Protein AF-A0A7W0WEC4-F1 (afdb_monomer)

Structure (mmCIF, N/CA/C/O backbone):
data_AF-A0A7W0WEC4-F1
#
_entry.id   AF-A0A7W0WEC4-F1
#
loop_
_atom_site.group_PDB
_atom_site.id
_atom_site.type_symbol
_atom_site.label_atom_id
_atom_site.label_alt_id
_atom_site.label_comp_id
_atom_site.label_asym_id
_atom_site.label_entity_id
_atom_site.label_seq_id
_atom_site.pdbx_PDB_ins_code
_atom_site.Cartn_x
_atom_site.Cartn_y
_atom_site.Cartn_z
_atom_site.occupancy
_atom_site.B_iso_or_equiv
_atom_site.auth_seq_id
_atom_site.auth_comp_id
_atom_site.auth_asym_id
_atom_site.auth_atom_id
_atom_site.pdbx_PDB_model_num
ATOM 1 N N . MET A 1 1 ? -6.634 13.297 -30.495 1.00 31.16 1 MET A N 1
ATOM 2 C CA . MET A 1 1 ? -5.711 14.251 -29.848 1.00 31.16 1 MET A CA 1
ATOM 3 C C . MET A 1 1 ? -5.330 13.580 -28.540 1.00 31.16 1 MET A C 1
ATOM 5 O O . MET A 1 1 ? -6.162 13.538 -27.650 1.00 31.16 1 MET A O 1
ATOM 9 N N . ILE A 1 2 ? -4.207 12.858 -28.511 1.00 33.06 2 ILE A N 1
ATOM 10 C CA . ILE A 1 2 ? -3.827 12.033 -27.355 1.00 33.06 2 ILE A CA 1
ATOM 11 C C . ILE A 1 2 ? -3.283 13.007 -26.313 1.00 33.06 2 ILE A C 1
ATOM 13 O O . ILE A 1 2 ? -2.187 13.539 -26.481 1.00 33.06 2 ILE A O 1
ATOM 17 N N . THR A 1 3 ? -4.093 13.333 -25.310 1.00 39.47 3 THR A N 1
ATOM 18 C CA . THR A 1 3 ? -3.629 13.993 -24.089 1.00 39.47 3 THR A CA 1
ATOM 19 C C . THR A 1 3 ? -2.444 13.186 -23.566 1.00 39.47 3 THR A C 1
ATOM 21 O O . THR A 1 3 ? -2.546 11.963 -23.469 1.00 39.47 3 THR A O 1
ATOM 24 N N . GLN A 1 4 ? -1.310 13.841 -23.293 1.00 42.81 4 GLN A N 1
ATOM 25 C CA . GLN A 1 4 ? -0.224 13.214 -22.537 1.00 42.81 4 GLN A CA 1
ATOM 26 C C . GLN A 1 4 ? -0.830 12.703 -21.233 1.00 42.81 4 GLN A C 1
ATOM 28 O O . GLN A 1 4 ? -1.204 13.498 -20.375 1.00 42.81 4 GLN A O 1
ATOM 33 N N . SER A 1 5 ? -1.013 11.391 -21.153 1.00 62.34 5 SER A N 1
ATOM 34 C CA . SER A 1 5 ? -1.634 10.734 -20.016 1.00 62.34 5 SER A CA 1
ATOM 35 C C . SER A 1 5 ? -0.563 10.558 -18.956 1.00 62.34 5 SER A C 1
ATOM 37 O O . SER A 1 5 ? 0.521 10.042 -19.243 1.00 62.34 5 SER A O 1
ATOM 39 N N . GLY A 1 6 ? -0.835 11.060 -17.759 1.00 82.44 6 GLY A N 1
ATOM 40 C CA . GLY A 1 6 ? 0.078 10.950 -16.630 1.00 82.44 6 GLY A CA 1
ATOM 41 C C . GLY A 1 6 ? -0.098 9.618 -15.913 1.00 82.44 6 GLY A C 1
ATOM 42 O O . GLY A 1 6 ? -1.057 8.885 -16.143 1.00 82.44 6 GLY A O 1
ATOM 43 N N . LEU A 1 7 ? 0.782 9.334 -14.954 1.00 90.25 7 LEU A N 1
ATOM 44 C CA . LEU A 1 7 ? 0.635 8.173 -14.073 1.00 90.25 7 LEU A CA 1
ATOM 45 C C . LEU A 1 7 ? -0.745 8.112 -13.390 1.00 90.25 7 LEU A C 1
ATOM 47 O O . LEU A 1 7 ? -1.274 7.027 -13.162 1.00 90.25 7 LEU A O 1
ATOM 51 N N . GLY A 1 8 ? -1.329 9.275 -13.083 1.00 91.44 8 GLY A N 1
ATOM 52 C CA . GLY A 1 8 ? -2.673 9.370 -12.520 1.00 91.44 8 GLY A CA 1
ATOM 53 C C . GLY A 1 8 ? -3.731 8.684 -13.385 1.00 91.44 8 GLY A C 1
ATOM 54 O O . GLY A 1 8 ? -4.574 7.984 -12.835 1.00 91.44 8 GLY A O 1
ATOM 55 N N . ASP A 1 9 ? -3.646 8.801 -14.712 1.00 92.81 9 ASP A N 1
ATOM 56 C CA . ASP A 1 9 ? -4.602 8.174 -15.631 1.00 92.81 9 ASP A CA 1
ATOM 57 C C . ASP A 1 9 ? -4.469 6.646 -15.598 1.00 92.81 9 ASP A C 1
ATOM 59 O O . ASP A 1 9 ? -5.466 5.940 -15.478 1.00 92.81 9 ASP A O 1
ATOM 63 N N . TYR A 1 10 ? -3.236 6.124 -15.569 1.00 94.94 10 TYR A N 1
ATOM 64 C CA . TYR A 1 10 ? -2.995 4.677 -15.462 1.00 94.94 10 TYR A CA 1
ATOM 65 C C . TYR A 1 10 ? -3.552 4.102 -14.157 1.00 94.94 10 TYR A C 1
ATOM 67 O O . TYR A 1 10 ? -4.113 3.007 -14.141 1.00 94.94 10 TYR A O 1
ATOM 75 N N . LEU A 1 11 ? -3.388 4.840 -13.055 1.00 94.94 11 LEU A N 1
ATOM 76 C CA . LEU A 1 11 ? -3.903 4.449 -11.745 1.00 94.94 11 LEU A CA 1
ATOM 77 C C . LEU A 1 11 ? -5.435 4.510 -11.701 1.00 94.94 11 LEU A C 1
ATOM 79 O O . LEU A 1 11 ? -6.053 3.603 -11.145 1.00 94.94 11 LEU A O 1
ATOM 83 N N . LEU A 1 12 ? -6.052 5.541 -12.291 1.00 93.88 12 LEU A N 1
ATOM 84 C CA . LEU A 1 12 ? -7.512 5.647 -12.398 1.00 93.88 12 LEU A CA 1
ATOM 85 C C . LEU A 1 12 ? -8.097 4.497 -13.217 1.00 93.88 12 LEU A C 1
ATOM 87 O O . LEU A 1 12 ? -9.053 3.863 -12.768 1.00 93.88 12 LEU A O 1
ATOM 91 N N . ASP A 1 13 ? -7.499 4.188 -14.366 1.00 94.62 13 ASP A N 1
ATOM 92 C CA . ASP A 1 13 ? -7.941 3.083 -15.213 1.00 94.62 13 ASP A CA 1
ATOM 93 C C . ASP A 1 13 ? -7.811 1.747 -14.479 1.00 94.62 13 ASP A C 1
ATOM 95 O O . ASP A 1 13 ? -8.781 0.990 -14.415 1.00 94.62 13 ASP A O 1
ATOM 99 N N . ALA A 1 14 ? -6.667 1.494 -13.832 1.00 94.00 14 ALA A N 1
ATOM 100 C CA . ALA A 1 14 ? -6.454 0.290 -13.031 1.00 94.00 14 ALA A CA 1
ATOM 101 C C . ALA A 1 14 ? -7.531 0.118 -11.943 1.00 94.00 14 ALA A C 1
ATOM 103 O O . ALA A 1 14 ? -8.082 -0.973 -11.788 1.00 94.00 14 ALA A O 1
ATOM 104 N N . VAL A 1 15 ? -7.882 1.194 -11.230 1.00 92.75 15 VAL A N 1
ATOM 105 C CA . VAL A 1 15 ? -8.954 1.177 -10.219 1.00 92.75 15 VAL A CA 1
ATOM 106 C C . VAL A 1 15 ? -10.316 0.920 -10.860 1.00 92.75 15 VAL A C 1
ATOM 108 O O . VAL A 1 15 ? -11.060 0.067 -10.378 1.00 92.75 15 VAL A O 1
ATOM 111 N N . SER A 1 16 ? -10.637 1.602 -11.963 1.00 92.56 16 SER A N 1
ATOM 112 C CA . SER A 1 16 ? -11.923 1.449 -12.661 1.00 92.56 16 SER A CA 1
ATOM 113 C C . SER A 1 16 ? -12.153 0.027 -13.186 1.00 92.56 16 SER A C 1
ATOM 115 O O . SER A 1 16 ? -13.283 -0.458 -13.204 1.00 92.56 16 SER A O 1
ATOM 117 N N . MET A 1 17 ? -11.071 -0.666 -13.550 1.00 93.25 17 MET A N 1
ATOM 118 C CA . MET A 1 17 ? -11.084 -2.053 -14.013 1.00 93.25 17 MET A CA 1
ATOM 119 C C . MET A 1 17 ? -11.064 -3.077 -12.865 1.00 93.25 17 MET A C 1
ATOM 121 O O . MET A 1 17 ? -11.091 -4.281 -13.121 1.00 93.25 17 MET A O 1
ATOM 125 N N . GLY A 1 18 ? -10.994 -2.632 -11.604 1.00 91.00 18 GLY A N 1
ATOM 126 C CA . GLY A 1 18 ? -10.884 -3.514 -10.440 1.00 91.00 18 GLY A CA 1
ATOM 127 C C . GLY A 1 18 ? -9.559 -4.281 -10.379 1.00 91.00 18 GLY A C 1
ATOM 128 O O . GLY A 1 18 ? -9.521 -5.414 -9.892 1.00 91.00 18 GLY A O 1
ATOM 129 N N . ALA A 1 19 ? -8.476 -3.700 -10.904 1.00 94.00 19 ALA A N 1
ATOM 130 C CA . ALA A 1 19 ? -7.159 -4.320 -10.887 1.00 94.00 19 ALA A CA 1
ATOM 131 C C . ALA A 1 19 ? -6.571 -4.379 -9.466 1.00 94.00 19 ALA A C 1
ATOM 133 O O . ALA A 1 19 ? -6.654 -3.426 -8.684 1.00 94.00 19 ALA A O 1
ATOM 134 N N . SER A 1 20 ? -5.924 -5.502 -9.145 1.00 91.69 20 SER A N 1
ATOM 135 C CA . SER A 1 20 ? -5.211 -5.678 -7.875 1.00 91.69 20 SER A CA 1
ATOM 136 C C . SER A 1 20 ? -3.856 -4.977 -7.874 1.00 91.69 20 SER A C 1
ATOM 138 O O . SER A 1 20 ? -3.412 -4.493 -6.833 1.00 91.69 20 SER A O 1
ATOM 140 N N . ASP A 1 21 ? -3.198 -4.926 -9.033 1.00 96.19 21 ASP A N 1
ATOM 141 C CA . ASP A 1 21 ? -1.878 -4.330 -9.194 1.00 96.19 21 ASP A CA 1
ATOM 142 C C . ASP A 1 21 ? -1.785 -3.593 -10.543 1.00 96.19 21 ASP A C 1
ATOM 144 O O . ASP A 1 21 ? -2.295 -4.076 -11.555 1.00 96.19 21 ASP A O 1
ATOM 148 N N . LEU A 1 22 ? -1.084 -2.461 -10.569 1.00 97.56 22 LEU A N 1
ATOM 149 C CA . LEU A 1 22 ? -0.557 -1.807 -11.769 1.00 97.56 22 LEU A CA 1
ATOM 150 C C . LEU A 1 22 ? 0.969 -1.965 -11.771 1.00 97.56 22 LEU A C 1
ATOM 152 O O . LEU A 1 22 ? 1.630 -1.758 -10.756 1.00 97.56 22 LEU A O 1
ATOM 156 N N . HIS A 1 23 ? 1.543 -2.298 -12.919 1.00 97.88 23 HIS A N 1
ATOM 157 C CA . HIS A 1 23 ? 2.974 -2.442 -13.138 1.00 97.88 23 HIS A CA 1
ATOM 158 C C . HIS A 1 23 ? 3.438 -1.459 -14.214 1.00 97.88 23 HIS A C 1
ATOM 160 O O . HIS A 1 23 ? 2.904 -1.421 -15.323 1.00 97.88 23 HIS A O 1
ATOM 166 N N . VAL A 1 24 ? 4.473 -0.693 -13.887 1.00 97.12 24 VAL A N 1
ATOM 167 C CA . VAL A 1 24 ? 5.102 0.295 -14.766 1.00 97.12 24 VAL A CA 1
ATOM 168 C C . VAL A 1 24 ? 6.549 -0.140 -14.968 1.00 97.12 24 VAL A C 1
ATOM 170 O O . VAL A 1 24 ? 7.311 -0.244 -14.008 1.00 97.12 24 VAL A O 1
ATOM 173 N N . THR A 1 25 ? 6.934 -0.448 -16.206 1.00 96.00 25 THR A N 1
ATOM 174 C CA . THR A 1 25 ? 8.294 -0.896 -16.532 1.00 96.00 25 THR A CA 1
ATOM 175 C C . THR A 1 25 ? 8.675 -0.509 -17.957 1.00 96.00 25 THR A C 1
ATOM 177 O O . THR A 1 25 ? 7.827 -0.454 -18.847 1.00 96.00 25 THR A O 1
ATOM 180 N N . ALA A 1 26 ? 9.963 -0.255 -18.183 1.00 95.56 26 ALA A N 1
ATOM 181 C CA . ALA A 1 26 ? 10.468 0.111 -19.497 1.00 95.56 26 ALA A CA 1
ATOM 182 C C . ALA A 1 26 ? 10.346 -1.052 -20.500 1.00 95.56 26 ALA A C 1
ATOM 184 O O . ALA A 1 26 ? 10.658 -2.203 -20.192 1.00 95.56 26 ALA A O 1
ATOM 185 N N . GLY A 1 27 ? 9.952 -0.735 -21.734 1.00 95.50 27 GLY A N 1
ATOM 186 C CA . GLY A 1 27 ? 9.822 -1.691 -22.836 1.00 95.50 27 GLY A CA 1
ATOM 187 C C . GLY A 1 27 ? 8.466 -2.395 -22.920 1.00 95.50 27 GLY A C 1
ATOM 188 O O . GLY A 1 27 ? 8.260 -3.172 -23.849 1.00 95.50 27 GLY A O 1
ATOM 189 N N . LEU A 1 28 ? 7.536 -2.101 -22.009 1.00 96.00 28 LEU A N 1
ATOM 190 C CA . LEU A 1 28 ? 6.144 -2.554 -22.061 1.00 96.00 28 LEU A CA 1
ATOM 191 C C . LEU A 1 28 ? 5.188 -1.360 -21.910 1.00 96.00 28 LEU A C 1
ATOM 193 O O . LEU A 1 28 ? 5.590 -0.319 -21.386 1.00 96.00 28 LEU A O 1
ATOM 197 N N . PRO A 1 29 ? 3.935 -1.455 -22.388 1.00 96.88 29 PRO A N 1
ATOM 198 C CA . PRO A 1 29 ? 2.889 -0.548 -21.920 1.00 96.88 29 PRO A CA 1
ATOM 199 C C . PRO A 1 29 ? 2.656 -0.745 -20.406 1.00 96.88 29 PRO A C 1
ATOM 201 O O . PRO A 1 29 ? 3.094 -1.758 -19.851 1.00 96.88 29 PRO A O 1
ATOM 204 N N . PRO A 1 30 ? 1.975 0.185 -19.713 1.00 97.44 30 PRO A N 1
ATOM 205 C CA . PRO A 1 30 ? 1.484 -0.060 -18.361 1.00 97.44 30 PRO A CA 1
ATOM 206 C C . PRO A 1 30 ? 0.666 -1.359 -18.325 1.00 97.44 30 PRO A C 1
ATOM 208 O O . PRO A 1 30 ? -0.213 -1.570 -19.161 1.00 97.44 30 PRO A O 1
ATOM 211 N N . MET A 1 31 ? 0.966 -2.240 -17.374 1.00 98.00 31 MET A N 1
ATOM 212 C CA . MET A 1 31 ? 0.326 -3.553 -17.261 1.00 98.00 31 MET A CA 1
ATOM 213 C C . MET A 1 31 ? -0.513 -3.607 -15.990 1.00 98.00 31 MET A C 1
ATOM 215 O O . MET A 1 31 ? -0.038 -3.206 -14.934 1.00 98.00 31 MET A O 1
ATOM 219 N N . VAL A 1 32 ? -1.714 -4.167 -16.044 1.00 97.88 32 VAL A N 1
ATOM 220 C CA . VAL A 1 32 ? -2.576 -4.361 -14.871 1.00 97.88 32 VAL A CA 1
ATOM 221 C C . VAL A 1 32 ? -2.771 -5.835 -14.569 1.00 97.88 32 VAL A C 1
ATOM 223 O O . VAL A 1 32 ? -2.752 -6.676 -15.468 1.00 97.88 32 VAL A O 1
ATOM 226 N N . ARG A 1 33 ? -2.964 -6.162 -13.291 1.00 96.94 33 ARG A N 1
ATOM 227 C CA . ARG A 1 33 ? -3.375 -7.492 -12.849 1.00 96.94 33 ARG A CA 1
ATOM 228 C C . ARG A 1 33 ? -4.859 -7.500 -12.515 1.00 96.94 33 ARG A C 1
ATOM 230 O O . ARG A 1 33 ? -5.270 -6.874 -11.545 1.00 96.94 33 ARG A O 1
ATOM 237 N N . ILE A 1 34 ? -5.643 -8.275 -13.257 1.00 94.19 34 ILE A N 1
ATOM 238 C CA . ILE A 1 34 ? -7.081 -8.453 -13.026 1.00 94.19 34 ILE A CA 1
ATOM 239 C C . ILE A 1 34 ? -7.351 -9.946 -12.868 1.00 94.19 34 ILE A C 1
ATOM 241 O O . ILE A 1 34 ? -6.959 -10.761 -13.704 1.00 94.19 34 ILE A O 1
ATOM 245 N N . SER A 1 35 ? -7.956 -10.331 -11.742 1.00 89.12 35 SER A N 1
ATOM 246 C CA . SER A 1 35 ? -8.247 -11.739 -11.416 1.00 89.12 35 SER A CA 1
ATOM 247 C C . SER A 1 35 ? -7.032 -12.672 -11.590 1.00 89.12 35 SER A C 1
ATOM 249 O O . SER A 1 35 ? -7.147 -13.797 -12.076 1.00 89.12 35 SER A O 1
ATOM 251 N N . GLY A 1 36 ? -5.842 -12.185 -11.220 1.00 88.38 36 GLY A N 1
ATOM 252 C CA . GLY A 1 36 ? -4.578 -12.924 -11.291 1.00 88.38 36 GLY A CA 1
ATOM 253 C C . GLY A 1 36 ? -3.856 -12.881 -12.643 1.00 88.38 36 GLY A C 1
ATOM 254 O O . GLY A 1 36 ? -2.659 -13.178 -12.679 1.00 88.38 36 GLY A O 1
ATOM 255 N N . LYS A 1 37 ? -4.521 -12.464 -13.727 1.00 94.25 37 LYS A N 1
ATOM 256 C CA . LYS A 1 37 ? -3.930 -12.346 -15.069 1.00 94.25 37 LYS A CA 1
ATOM 257 C C . LYS A 1 37 ? -3.337 -10.962 -15.284 1.00 94.25 37 LYS A C 1
ATOM 259 O O . LYS A 1 37 ? -3.906 -9.985 -14.819 1.00 94.25 37 LYS A O 1
ATOM 264 N N . VAL A 1 38 ? -2.194 -10.899 -15.964 1.00 96.75 38 VAL A N 1
ATOM 265 C CA . VAL A 1 38 ? -1.509 -9.641 -16.289 1.00 96.75 38 VAL A CA 1
ATOM 266 C C . VAL A 1 38 ? -1.811 -9.278 -17.736 1.00 96.75 38 VAL A C 1
ATOM 268 O O . VAL A 1 38 ? -1.513 -10.065 -18.634 1.00 96.75 38 VAL A O 1
ATOM 271 N N . GLU A 1 39 ? -2.387 -8.102 -17.949 1.00 96.94 39 GLU A N 1
ATOM 272 C CA . GLU A 1 39 ? -2.866 -7.629 -19.249 1.00 96.94 39 GLU A CA 1
ATOM 273 C C . GLU A 1 39 ? -2.405 -6.177 -19.482 1.00 96.94 39 GLU A C 1
ATOM 275 O O . GLU A 1 39 ? -2.248 -5.426 -18.516 1.00 96.94 39 GLU A O 1
ATOM 280 N N . PRO A 1 40 ? -2.109 -5.775 -20.730 1.00 97.31 40 PRO A N 1
ATOM 281 C CA . PRO A 1 40 ? -1.694 -4.408 -21.033 1.00 97.31 40 PRO A CA 1
ATOM 282 C C . PRO A 1 40 ? -2.888 -3.447 -20.994 1.00 97.31 40 PRO A C 1
ATOM 284 O O . PRO A 1 40 ? -3.973 -3.785 -21.465 1.00 97.31 40 PRO A O 1
ATOM 287 N N . LEU A 1 41 ? -2.671 -2.229 -20.498 1.00 95.25 41 LEU A N 1
ATOM 288 C CA . LEU A 1 41 ? -3.578 -1.109 -20.748 1.00 95.25 41 LEU A CA 1
ATOM 289 C C . LEU A 1 41 ? -3.363 -0.559 -22.169 1.00 95.25 41 LEU A C 1
ATOM 291 O O . LEU A 1 41 ? -2.284 -0.719 -22.747 1.00 95.25 41 LEU A O 1
ATOM 295 N N . ASP A 1 42 ? -4.374 0.117 -22.719 1.00 94.69 42 ASP A N 1
ATOM 296 C CA . ASP A 1 42 ? -4.336 0.714 -24.064 1.00 94.69 42 ASP A CA 1
ATOM 297 C C . ASP A 1 42 ? -3.538 2.032 -24.087 1.00 94.69 42 ASP A C 1
ATOM 299 O O . ASP A 1 42 ? -4.061 3.121 -24.319 1.00 94.69 42 ASP A O 1
ATOM 303 N N . TYR A 1 43 ? -2.241 1.926 -23.796 1.00 95.00 43 TYR A N 1
ATOM 304 C CA . TYR A 1 43 ? -1.286 3.029 -23.811 1.00 95.00 43 TYR A CA 1
ATOM 305 C C . TYR A 1 43 ? -0.020 2.651 -24.588 1.00 95.00 43 TYR A C 1
ATOM 307 O O . TYR A 1 43 ? 0.301 1.468 -24.742 1.00 95.00 43 TYR A O 1
ATOM 315 N N . PRO A 1 44 ? 0.750 3.643 -25.071 1.00 94.75 44 PRO A N 1
ATOM 316 C CA . PRO A 1 44 ? 2.030 3.381 -25.711 1.00 94.75 44 PRO A CA 1
ATOM 317 C C . PRO A 1 44 ? 3.013 2.649 -24.791 1.00 94.75 44 PRO A C 1
ATOM 319 O O . PRO A 1 44 ? 3.004 2.800 -23.570 1.00 94.75 44 PRO A O 1
ATOM 322 N N . THR A 1 45 ? 3.929 1.905 -25.405 1.00 96.50 45 THR A N 1
ATOM 323 C CA . THR A 1 45 ? 5.057 1.301 -24.698 1.00 96.50 45 THR A CA 1
ATOM 324 C C . THR A 1 45 ? 5.911 2.363 -24.009 1.00 96.50 45 THR A C 1
ATOM 326 O O . THR A 1 45 ? 6.347 3.333 -24.634 1.00 96.50 45 THR A O 1
ATOM 329 N N . LEU A 1 46 ? 6.191 2.155 -22.724 1.00 96.06 46 LEU A N 1
ATOM 330 C CA . LEU A 1 46 ? 6.993 3.063 -21.921 1.00 96.06 46 LEU A CA 1
ATOM 331 C C . LEU A 1 46 ? 8.473 2.944 -22.283 1.00 96.06 46 LEU A C 1
ATOM 333 O O . LEU A 1 46 ? 9.045 1.855 -22.345 1.00 96.06 46 LEU A O 1
ATOM 337 N N . THR A 1 47 ? 9.125 4.085 -22.483 1.00 95.94 47 THR A N 1
ATOM 338 C CA . THR A 1 47 ? 10.585 4.143 -22.633 1.00 95.94 47 THR A CA 1
ATOM 339 C C . THR A 1 47 ? 11.264 4.182 -21.263 1.00 95.94 47 THR A C 1
ATOM 341 O O . THR A 1 47 ? 10.628 4.480 -20.251 1.00 95.94 47 THR A O 1
ATOM 344 N N . THR A 1 48 ? 12.574 3.928 -21.213 1.00 95.62 48 THR A N 1
ATOM 345 C CA . THR A 1 48 ? 13.362 4.056 -19.973 1.00 95.62 48 THR A CA 1
ATOM 346 C C . THR A 1 48 ? 13.264 5.456 -19.366 1.00 95.62 48 THR A C 1
ATOM 348 O O . THR A 1 48 ? 13.117 5.580 -18.154 1.00 95.62 48 THR A O 1
ATOM 351 N N . ASN A 1 49 ? 13.304 6.501 -20.200 1.00 94.88 49 ASN A N 1
ATOM 352 C CA . ASN A 1 49 ? 13.191 7.883 -19.731 1.00 94.88 49 ASN A CA 1
ATOM 353 C C . ASN A 1 49 ? 11.775 8.174 -19.228 1.00 94.88 49 ASN A C 1
ATOM 355 O O . ASN A 1 49 ? 11.632 8.605 -18.095 1.00 94.88 49 ASN A O 1
ATOM 359 N N . ALA A 1 50 ? 10.739 7.816 -19.997 1.00 94.12 50 ALA A N 1
ATOM 360 C CA . ALA A 1 50 ? 9.353 8.017 -19.568 1.00 94.12 50 ALA A CA 1
ATOM 361 C C . ALA A 1 50 ? 9.042 7.289 -18.249 1.00 94.12 50 ALA A C 1
ATOM 363 O O . ALA A 1 50 ? 8.397 7.844 -17.370 1.00 94.12 50 ALA A O 1
ATOM 364 N N . THR A 1 51 ? 9.545 6.061 -18.082 1.00 95.44 51 THR A N 1
ATOM 365 C CA . THR A 1 51 ? 9.379 5.296 -16.837 1.00 95.44 51 THR A CA 1
ATOM 366 C C . THR A 1 51 ? 10.069 5.982 -15.660 1.00 95.44 51 THR A C 1
ATOM 368 O O . THR A 1 51 ? 9.489 6.073 -14.581 1.00 95.44 51 THR A O 1
ATOM 371 N N . ARG A 1 52 ? 11.296 6.485 -15.862 1.00 95.12 52 ARG A N 1
ATOM 372 C CA . ARG A 1 52 ? 12.023 7.249 -14.841 1.00 95.12 52 ARG A CA 1
ATOM 373 C C . ARG A 1 52 ? 11.254 8.504 -14.448 1.00 95.12 52 ARG A C 1
ATOM 375 O O . ARG A 1 52 ? 11.087 8.723 -13.256 1.00 95.12 52 ARG A O 1
ATOM 382 N N . ASP A 1 53 ? 10.791 9.279 -15.423 1.00 94.38 53 ASP A N 1
ATOM 383 C CA . ASP A 1 53 ? 10.092 10.542 -15.184 1.00 94.38 53 ASP A CA 1
ATOM 384 C C . ASP A 1 53 ? 8.802 10.295 -14.380 1.00 94.38 53 ASP A C 1
ATOM 386 O O . ASP A 1 53 ? 8.628 10.873 -13.310 1.00 94.38 53 ASP A O 1
ATOM 390 N N . LEU A 1 54 ? 7.979 9.320 -14.797 1.00 94.38 54 LEU A N 1
ATOM 391 C CA . LEU A 1 54 ? 6.756 8.922 -14.081 1.00 94.38 54 LEU A CA 1
ATOM 392 C C . LEU A 1 54 ? 7.023 8.508 -12.629 1.00 94.38 54 LEU A C 1
ATOM 394 O O . LEU A 1 54 ? 6.252 8.849 -11.735 1.00 94.38 54 LEU A O 1
ATOM 398 N N . ILE A 1 55 ? 8.087 7.737 -12.393 1.00 94.94 55 ILE A N 1
ATOM 399 C CA . ILE A 1 55 ? 8.435 7.259 -11.053 1.00 94.94 55 ILE A CA 1
ATOM 400 C C . ILE A 1 55 ? 8.993 8.402 -10.210 1.00 94.94 55 ILE A C 1
ATOM 402 O O . ILE A 1 55 ? 8.590 8.555 -9.065 1.00 94.94 55 ILE A O 1
ATOM 406 N N . TYR A 1 56 ? 9.902 9.217 -10.742 1.00 94.38 56 TYR A N 1
ATOM 407 C CA . TYR A 1 56 ? 10.540 10.285 -9.972 1.00 94.38 56 TYR A CA 1
ATOM 408 C C . TYR A 1 56 ? 9.536 11.371 -9.588 1.00 94.38 56 TYR A C 1
ATOM 410 O O . TYR A 1 56 ? 9.636 11.901 -8.480 1.00 94.38 56 TYR A O 1
ATOM 418 N N . ASP A 1 57 ? 8.539 11.648 -10.428 1.00 92.56 57 ASP A N 1
ATOM 419 C CA . ASP A 1 57 ? 7.453 12.589 -10.127 1.00 92.56 57 ASP A CA 1
ATOM 420 C C . ASP A 1 57 ? 6.614 12.184 -8.901 1.00 92.56 57 ASP A C 1
ATOM 422 O O . ASP A 1 57 ? 6.002 13.042 -8.266 1.00 92.56 57 ASP A O 1
ATOM 426 N N . LEU A 1 58 ? 6.625 10.903 -8.511 1.00 91.75 58 LEU A N 1
ATOM 427 C CA . LEU A 1 58 ? 5.981 10.427 -7.281 1.00 91.75 58 LEU A CA 1
ATOM 428 C C . LEU A 1 58 ? 6.802 10.665 -6.016 1.00 91.75 58 LEU A C 1
ATOM 430 O O . LEU A 1 58 ? 6.239 10.711 -4.922 1.00 91.75 58 LEU A O 1
ATOM 434 N N . LEU A 1 59 ? 8.127 10.693 -6.146 1.00 94.12 59 LEU A N 1
ATOM 435 C CA . LEU A 1 59 ? 9.039 10.552 -5.018 1.00 94.12 59 LEU A CA 1
ATOM 436 C C . LEU A 1 59 ? 9.453 11.915 -4.473 1.00 94.12 59 LEU A C 1
ATOM 438 O O . LEU A 1 59 ? 9.880 12.797 -5.225 1.00 94.12 59 LEU A O 1
ATOM 442 N N . SER A 1 60 ? 9.433 12.046 -3.146 1.00 94.81 60 SER A N 1
ATOM 443 C CA . SER A 1 60 ? 10.111 13.145 -2.456 1.00 94.81 60 SER A CA 1
ATOM 444 C C . SER A 1 60 ? 11.629 13.070 -2.661 1.00 94.81 60 SER A C 1
ATOM 446 O O . SER A 1 60 ? 12.175 12.026 -3.016 1.00 94.81 60 SER A O 1
ATOM 448 N N . ASN A 1 61 ? 12.346 14.165 -2.400 1.00 95.69 61 ASN A N 1
ATOM 449 C CA . ASN A 1 61 ? 13.808 14.178 -2.529 1.00 95.69 61 ASN A CA 1
ATOM 450 C C . ASN A 1 61 ? 14.484 13.116 -1.643 1.00 95.69 61 ASN A C 1
ATOM 452 O O . ASN A 1 61 ? 15.382 12.420 -2.112 1.00 95.69 61 ASN A O 1
ATOM 456 N N . ASP A 1 62 ? 14.004 12.933 -0.411 1.00 96.00 62 ASP A N 1
ATOM 457 C CA . ASP A 1 62 ? 14.534 11.919 0.507 1.00 96.00 62 ASP A CA 1
ATOM 458 C C . ASP A 1 62 ? 14.269 10.499 -0.013 1.00 96.00 62 ASP A C 1
ATOM 460 O O . ASP A 1 62 ? 15.138 9.630 0.042 1.00 96.00 62 ASP A O 1
ATOM 464 N N . GLN A 1 63 ? 13.079 10.261 -0.574 1.00 96.62 63 GLN A N 1
ATOM 465 C CA . GLN A 1 63 ? 12.725 8.984 -1.194 1.00 96.62 63 GLN A CA 1
ATOM 466 C C . GLN A 1 63 ? 13.579 8.688 -2.430 1.00 96.62 63 GLN A C 1
ATOM 468 O O . GLN A 1 63 ? 14.034 7.558 -2.591 1.00 96.62 63 GLN A O 1
ATOM 473 N N . ARG A 1 64 ? 13.847 9.693 -3.277 1.00 96.44 64 ARG A N 1
ATOM 474 C CA . ARG A 1 64 ? 14.752 9.554 -4.431 1.00 96.44 64 ARG A CA 1
ATOM 475 C C . ARG A 1 64 ? 16.154 9.165 -3.976 1.00 96.44 64 ARG A C 1
ATOM 477 O O . ARG A 1 64 ? 16.716 8.212 -4.501 1.00 96.44 64 ARG A O 1
ATOM 484 N N . GLN A 1 65 ? 16.680 9.847 -2.960 1.00 96.81 65 GLN A N 1
ATOM 485 C CA . GLN A 1 65 ? 17.997 9.538 -2.412 1.00 96.81 65 GLN A CA 1
ATOM 486 C C . GLN A 1 65 ? 18.062 8.114 -1.844 1.00 96.81 65 GLN A C 1
ATOM 488 O O . GLN A 1 65 ? 19.038 7.403 -2.079 1.00 96.81 65 GLN A O 1
ATOM 493 N N . ARG A 1 66 ? 17.026 7.674 -1.119 1.00 96.31 66 ARG A N 1
ATOM 494 C CA . ARG A 1 66 ? 16.937 6.292 -0.624 1.00 96.31 66 ARG A CA 1
ATOM 495 C C . ARG A 1 66 ? 16.910 5.286 -1.765 1.00 96.31 66 ARG A C 1
ATOM 497 O O . ARG A 1 66 ? 17.731 4.381 -1.767 1.00 96.31 66 ARG A O 1
ATOM 504 N N . LEU A 1 67 ? 16.055 5.492 -2.765 1.00 97.00 67 LEU A N 1
ATOM 505 C CA . LEU A 1 67 ? 15.975 4.625 -3.940 1.00 97.00 67 LEU A CA 1
ATOM 506 C C . LEU A 1 67 ? 17.320 4.522 -4.678 1.00 97.00 67 LEU A C 1
ATOM 508 O O . LEU A 1 67 ? 17.713 3.435 -5.089 1.00 97.00 67 LEU A O 1
ATOM 512 N N . 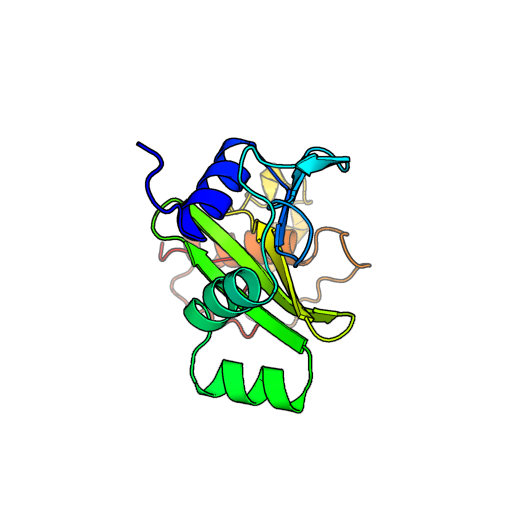GLU A 1 68 ? 18.046 5.628 -4.842 1.00 94.75 68 GLU A N 1
ATOM 513 C CA . GLU A 1 68 ? 19.349 5.633 -5.521 1.00 94.75 68 GLU A CA 1
ATOM 514 C C . GLU A 1 68 ? 20.441 4.889 -4.731 1.00 94.75 68 GLU A C 1
ATOM 516 O O . GLU A 1 68 ? 21.328 4.285 -5.338 1.00 94.75 68 GLU A O 1
ATOM 521 N N . ASN A 1 69 ? 20.353 4.875 -3.397 1.00 96.06 69 ASN A N 1
ATOM 522 C CA . ASN A 1 69 ? 21.306 4.187 -2.521 1.00 96.06 69 ASN A CA 1
ATOM 523 C C . ASN A 1 69 ? 20.953 2.711 -2.267 1.00 96.06 69 ASN A C 1
ATOM 525 O O . ASN A 1 69 ? 21.849 1.873 -2.201 1.00 96.06 69 ASN A O 1
ATOM 529 N N . GLU A 1 70 ? 19.666 2.403 -2.094 1.00 96.38 70 GLU A N 1
ATOM 530 C CA . GLU A 1 70 ? 19.147 1.087 -1.680 1.00 96.38 70 GLU A CA 1
ATOM 531 C C . GLU A 1 70 ? 18.640 0.251 -2.866 1.00 96.38 70 GLU A C 1
ATOM 533 O O . GLU A 1 70 ? 18.459 -0.955 -2.739 1.00 96.38 70 GLU A O 1
ATOM 538 N N . TRP A 1 71 ? 18.448 0.875 -4.032 1.00 96.38 71 TRP A N 1
ATOM 539 C CA . TRP A 1 71 ? 17.937 0.291 -5.283 1.00 96.38 71 TRP A CA 1
ATOM 540 C C . TRP A 1 71 ? 16.491 -0.215 -5.252 1.00 96.38 71 TRP A C 1
ATOM 542 O O . TRP A 1 71 ? 15.971 -0.651 -6.285 1.00 96.38 71 TRP A O 1
ATOM 552 N N . GLU A 1 72 ? 15.822 -0.087 -4.114 1.00 96.75 72 GLU A N 1
ATOM 553 C CA . GLU A 1 72 ? 14.394 -0.307 -3.949 1.00 96.75 72 GLU A CA 1
ATOM 554 C C . GLU A 1 72 ? 13.800 0.663 -2.922 1.00 96.75 72 GLU A C 1
ATOM 556 O O . GLU A 1 72 ? 14.519 1.280 -2.136 1.00 96.75 72 GLU A O 1
ATOM 561 N N . LEU A 1 73 ? 12.481 0.838 -2.965 1.00 96.69 73 LEU A N 1
ATOM 562 C CA . LEU A 1 73 ? 11.742 1.663 -2.017 1.00 96.69 73 LEU A CA 1
ATOM 563 C C . LEU A 1 73 ? 10.271 1.232 -1.957 1.00 96.69 73 LEU A C 1
ATOM 565 O O . LEU A 1 73 ? 9.569 1.295 -2.969 1.00 96.69 73 LEU A O 1
ATOM 569 N N . ASP A 1 74 ? 9.785 0.894 -0.761 1.00 95.56 74 ASP A N 1
ATOM 570 C CA . ASP A 1 74 ? 8.356 0.752 -0.459 1.00 95.56 74 ASP A CA 1
ATOM 571 C C . ASP A 1 74 ? 7.806 2.036 0.189 1.00 95.56 74 ASP A C 1
ATOM 573 O O . ASP A 1 74 ? 8.434 2.634 1.065 1.00 95.56 74 ASP A O 1
ATOM 577 N N . PHE A 1 75 ? 6.615 2.468 -0.231 1.00 94.12 75 PHE A N 1
ATOM 578 C CA . PHE A 1 75 ? 5.866 3.564 0.393 1.00 94.12 75 PHE A CA 1
ATOM 579 C C . PHE A 1 75 ? 4.371 3.488 0.048 1.00 94.12 75 PHE A C 1
ATOM 581 O O . PHE A 1 75 ? 3.957 2.725 -0.823 1.00 94.12 75 PHE A O 1
ATOM 588 N N . SER A 1 76 ? 3.543 4.293 0.717 1.00 91.31 76 SER A N 1
ATOM 589 C CA . SER A 1 76 ? 2.125 4.444 0.362 1.00 91.31 76 SER A CA 1
ATOM 590 C C . SER A 1 76 ? 1.896 5.703 -0.471 1.00 91.31 76 SER A C 1
ATOM 592 O O . SER A 1 76 ? 2.410 6.773 -0.149 1.00 91.31 76 SER A O 1
ATOM 594 N N . TYR A 1 77 ? 1.074 5.588 -1.511 1.00 91.62 77 TYR A N 1
ATOM 595 C CA . TYR A 1 77 ? 0.651 6.689 -2.373 1.00 91.62 77 TYR A CA 1
ATOM 596 C C . TYR A 1 77 ? -0.873 6.806 -2.362 1.00 91.62 77 TYR A C 1
ATOM 598 O O . TYR A 1 77 ? -1.581 5.807 -2.483 1.00 91.62 77 TYR A O 1
ATOM 606 N N . ALA A 1 78 ? -1.393 8.020 -2.209 1.00 89.38 78 ALA A N 1
ATOM 607 C CA . ALA A 1 78 ? -2.825 8.286 -2.244 1.00 89.38 78 ALA A CA 1
ATOM 608 C C . ALA A 1 78 ? -3.170 9.052 -3.519 1.00 89.38 78 ALA A C 1
ATOM 610 O O . ALA A 1 78 ? -2.697 10.170 -3.717 1.00 89.38 78 ALA A O 1
ATOM 611 N N . LEU A 1 79 ? -4.024 8.464 -4.356 1.00 88.94 79 LEU A N 1
ATOM 612 C CA . LEU A 1 79 ? -4.620 9.159 -5.485 1.00 88.94 79 LEU A CA 1
ATOM 613 C C . LEU A 1 79 ? -5.878 9.887 -4.986 1.00 88.94 79 LEU A C 1
ATOM 615 O O . LEU A 1 79 ? -6.824 9.226 -4.541 1.00 88.94 79 LEU A O 1
ATOM 619 N N . PRO A 1 80 ? -5.912 11.232 -5.015 1.00 83.19 80 PRO A N 1
AT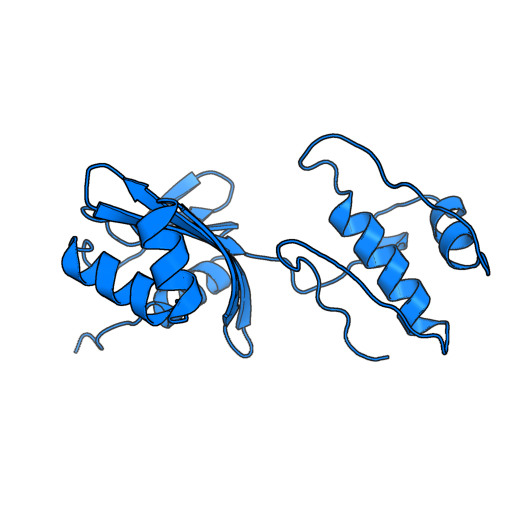OM 620 C CA . PRO A 1 80 ? -6.995 11.995 -4.407 1.00 83.19 80 PRO A CA 1
ATOM 621 C C . PRO A 1 80 ? -8.378 11.554 -4.896 1.00 83.19 80 PRO A C 1
ATOM 623 O O . PRO A 1 80 ? -8.618 11.478 -6.098 1.00 83.19 80 PRO A O 1
ATOM 626 N N . ARG A 1 81 ? -9.297 11.308 -3.950 1.00 79.00 81 ARG A N 1
ATOM 627 C CA . ARG A 1 81 ? -10.702 10.920 -4.202 1.00 79.00 81 ARG A CA 1
ATOM 628 C C . ARG A 1 81 ? -10.896 9.623 -5.004 1.00 79.00 81 ARG A C 1
ATOM 630 O O . ARG A 1 81 ? -11.992 9.402 -5.507 1.00 79.00 81 ARG A O 1
ATOM 637 N N . SER A 1 82 ? -9.861 8.795 -5.141 1.00 84.88 82 SER A N 1
ATOM 638 C CA . SER A 1 82 ? -9.940 7.530 -5.873 1.00 84.88 82 SER A CA 1
ATOM 639 C C . SER A 1 82 ? -9.525 6.360 -4.986 1.00 84.88 82 SER A C 1
ATOM 641 O O . SER A 1 82 ? -10.375 5.757 -4.339 1.00 84.88 82 SER A O 1
ATOM 643 N N . ALA A 1 83 ? -8.230 6.063 -4.898 1.00 87.62 83 ALA A N 1
ATOM 644 C CA . ALA A 1 83 ? -7.727 4.906 -4.172 1.00 87.62 83 ALA A CA 1
ATOM 645 C C . ALA A 1 83 ? -6.360 5.184 -3.545 1.00 87.62 83 ALA A C 1
ATOM 647 O O . ALA A 1 83 ? -5.662 6.144 -3.888 1.00 87.62 83 ALA A O 1
ATOM 648 N N . ARG A 1 84 ? -5.962 4.307 -2.625 1.00 89.50 84 ARG A N 1
ATOM 649 C CA . ARG A 1 84 ? -4.605 4.263 -2.082 1.00 89.50 84 ARG A CA 1
ATOM 650 C C . ARG A 1 84 ? -3.864 3.074 -2.660 1.00 89.50 84 ARG A C 1
ATOM 652 O O . ARG A 1 84 ? -4.462 2.061 -3.013 1.00 89.50 84 ARG A O 1
ATOM 659 N N . PHE A 1 85 ? -2.553 3.211 -2.727 1.00 92.69 85 PHE A N 1
ATOM 660 C CA . PHE A 1 85 ? -1.667 2.208 -3.272 1.00 92.69 85 PHE A CA 1
ATOM 661 C C . PHE A 1 85 ? -0.504 1.992 -2.326 1.00 92.69 85 PHE A C 1
ATOM 663 O O . PHE A 1 85 ? 0.078 2.952 -1.821 1.00 92.69 85 PHE A O 1
ATOM 670 N N . ARG A 1 86 ? -0.124 0.731 -2.151 1.00 93.50 86 ARG A N 1
ATOM 671 C CA . ARG A 1 86 ? 1.217 0.396 -1.697 1.00 93.50 86 ARG A CA 1
ATOM 672 C C . ARG A 1 86 ? 2.100 0.322 -2.932 1.00 93.50 86 ARG A C 1
ATOM 674 O O . ARG A 1 86 ? 1.828 -0.464 -3.840 1.00 93.50 86 ARG A O 1
ATOM 681 N N . VAL A 1 87 ? 3.124 1.155 -2.968 1.00 96.38 87 VAL A N 1
ATOM 682 C CA . VAL A 1 87 ? 4.030 1.291 -4.099 1.00 96.38 87 VAL A CA 1
ATOM 683 C C . VAL A 1 87 ? 5.369 0.693 -3.717 1.00 96.38 87 VAL A C 1
ATOM 685 O O . VAL A 1 87 ? 5.925 1.044 -2.682 1.00 96.38 87 VAL A O 1
ATOM 688 N N . ASN A 1 88 ? 5.880 -0.190 -4.565 1.00 97.75 88 ASN A N 1
ATOM 689 C CA . ASN A 1 88 ? 7.266 -0.630 -4.527 1.00 97.75 88 ASN A CA 1
ATOM 690 C C . ASN A 1 88 ? 7.939 -0.180 -5.826 1.00 97.75 88 ASN A C 1
ATOM 692 O O . ASN A 1 88 ? 7.449 -0.476 -6.919 1.00 97.75 88 ASN A O 1
ATOM 696 N N . VAL A 1 89 ? 9.030 0.567 -5.699 1.00 98.00 89 VAL A N 1
ATOM 697 C CA . VAL A 1 89 ? 9.868 1.043 -6.803 1.00 98.00 89 VAL A CA 1
ATOM 698 C C . VAL A 1 89 ? 11.208 0.332 -6.719 1.00 98.00 89 VAL A C 1
ATOM 700 O O . VAL A 1 89 ? 11.732 0.162 -5.625 1.00 98.00 89 VAL A O 1
ATOM 703 N N . TYR A 1 90 ? 11.767 -0.078 -7.855 1.00 97.81 90 TYR A N 1
ATOM 704 C CA . TYR A 1 90 ? 12.996 -0.868 -7.900 1.00 97.81 90 TYR A CA 1
ATOM 705 C C . TYR A 1 90 ? 13.770 -0.665 -9.203 1.00 97.81 90 TYR A C 1
ATOM 707 O O . TYR A 1 90 ? 13.215 -0.265 -10.231 1.00 97.81 90 TYR A O 1
ATOM 715 N N . PHE A 1 91 ? 15.063 -0.990 -9.186 1.00 95.94 91 PHE A N 1
ATOM 716 C CA . PHE A 1 91 ? 15.872 -1.098 -10.400 1.00 95.94 91 PHE A CA 1
ATOM 717 C C . PHE A 1 91 ? 15.829 -2.516 -10.988 1.00 95.94 91 PHE A C 1
ATOM 719 O O . PHE A 1 91 ? 16.074 -3.513 -10.315 1.00 95.94 91 PHE A O 1
ATOM 726 N N . GLN A 1 92 ? 15.592 -2.608 -12.295 1.00 92.38 92 GLN A N 1
ATOM 727 C CA . GLN A 1 92 ? 15.592 -3.840 -13.077 1.00 92.38 92 GLN A CA 1
ATOM 728 C C . GLN A 1 92 ? 16.365 -3.626 -14.381 1.00 92.38 92 GLN A C 1
ATOM 730 O O . GLN A 1 92 ? 15.991 -2.801 -15.211 1.00 92.38 92 GLN A O 1
ATOM 735 N N . ARG A 1 93 ? 17.419 -4.424 -14.613 1.00 90.00 93 ARG A N 1
ATOM 736 C CA . ARG A 1 93 ? 18.207 -4.414 -15.868 1.00 90.00 93 ARG A CA 1
ATOM 737 C C . ARG A 1 93 ? 18.698 -3.009 -16.275 1.00 90.00 93 ARG A C 1
ATOM 739 O O . ARG A 1 93 ? 18.748 -2.691 -17.459 1.00 90.00 93 ARG A O 1
ATOM 746 N N . GLY A 1 94 ? 19.048 -2.174 -15.297 1.00 87.88 94 GLY A N 1
ATOM 747 C CA . GLY A 1 94 ? 19.517 -0.800 -15.523 1.00 87.88 94 GLY A CA 1
ATOM 748 C C . GLY A 1 94 ? 18.416 0.228 -15.814 1.00 87.88 94 GLY A C 1
ATOM 749 O O . GLY A 1 94 ? 18.730 1.368 -16.146 1.00 87.88 94 GLY A O 1
ATOM 750 N N . ALA A 1 95 ? 17.142 -0.146 -15.686 1.00 93.56 95 ALA A N 1
ATOM 751 C CA . ALA A 1 95 ? 15.990 0.748 -15.770 1.00 93.56 95 ALA A CA 1
ATOM 752 C C . ALA A 1 95 ? 15.184 0.709 -14.464 1.00 93.56 95 ALA A C 1
ATOM 754 O O . ALA A 1 95 ? 15.312 -0.230 -13.684 1.00 93.56 95 ALA A O 1
ATOM 755 N N . LEU A 1 96 ? 14.351 1.720 -14.228 1.00 96.56 96 LEU A N 1
ATOM 756 C CA . LEU A 1 96 ? 13.414 1.714 -13.107 1.00 96.56 96 LEU A CA 1
ATOM 757 C C . LEU A 1 96 ? 12.151 0.922 -13.454 1.00 96.56 96 LEU A C 1
ATOM 759 O O . LEU A 1 96 ? 11.738 0.854 -14.616 1.00 96.56 96 LEU A O 1
ATOM 763 N N . GLY A 1 97 ? 11.535 0.356 -12.427 1.00 97.50 97 GLY A N 1
ATOM 764 C CA . GLY A 1 97 ? 10.206 -0.230 -12.463 1.00 97.50 97 GLY A CA 1
ATOM 765 C C . GLY A 1 97 ? 9.446 0.096 -11.184 1.00 97.50 97 GLY A C 1
ATOM 766 O O . GLY A 1 97 ? 10.042 0.422 -10.158 1.00 97.50 97 GLY A O 1
ATOM 767 N N . ALA A 1 98 ? 8.123 0.022 -11.258 1.00 97.88 98 ALA A N 1
ATOM 768 C CA . ALA A 1 98 ? 7.252 0.209 -10.111 1.00 97.88 98 ALA A CA 1
ATOM 769 C C . ALA A 1 98 ? 6.063 -0.752 -10.160 1.00 97.88 98 ALA A C 1
ATOM 771 O O . ALA A 1 98 ? 5.530 -1.064 -11.229 1.00 97.88 98 ALA A O 1
ATOM 772 N N . ALA A 1 99 ? 5.643 -1.213 -8.988 1.00 97.69 99 ALA A N 1
ATOM 773 C CA . ALA A 1 99 ? 4.410 -1.953 -8.782 1.00 97.69 99 ALA A CA 1
ATOM 774 C C . ALA A 1 99 ? 3.534 -1.192 -7.783 1.00 97.69 99 ALA A C 1
ATOM 776 O O . ALA A 1 99 ? 3.976 -0.870 -6.682 1.00 97.69 99 ALA A O 1
ATOM 777 N N . PHE A 1 100 ? 2.291 -0.929 -8.169 1.00 96.94 100 PHE A N 1
ATOM 778 C CA . PHE A 1 100 ? 1.283 -0.253 -7.365 1.00 96.94 100 PHE A CA 1
ATOM 779 C C . PHE A 1 100 ? 0.215 -1.275 -7.022 1.00 96.94 100 PHE A C 1
ATOM 781 O O . PHE A 1 100 ? -0.510 -1.722 -7.905 1.00 96.94 100 PHE A O 1
ATOM 788 N N . ARG A 1 101 ? 0.110 -1.653 -5.754 1.00 94.75 101 ARG A N 1
ATOM 789 C CA . ARG A 1 101 ? -0.953 -2.535 -5.278 1.00 94.75 101 ARG A CA 1
ATOM 790 C C . ARG A 1 101 ? -2.077 -1.705 -4.698 1.00 94.75 101 ARG A C 1
ATOM 792 O O . ARG A 1 101 ? -1.837 -0.952 -3.755 1.00 94.75 101 ARG A O 1
ATOM 799 N N . THR A 1 102 ? -3.283 -1.874 -5.225 1.00 91.25 102 THR A N 1
ATOM 800 C CA . THR A 1 102 ? -4.474 -1.197 -4.710 1.00 91.25 102 THR A CA 1
ATOM 801 C C . THR A 1 102 ? -4.719 -1.621 -3.264 1.00 91.25 102 THR A C 1
ATOM 803 O O . THR A 1 102 ? -4.731 -2.810 -2.939 1.00 91.25 102 THR A O 1
ATOM 806 N N . VAL A 1 103 ? -4.904 -0.641 -2.390 1.00 86.31 103 VAL A N 1
ATOM 807 C CA . VAL A 1 103 ? -5.226 -0.835 -0.979 1.00 86.31 103 VAL A CA 1
ATOM 808 C C . VAL A 1 103 ? -6.737 -0.666 -0.812 1.00 86.31 103 VAL A C 1
ATOM 810 O O . VAL A 1 103 ? -7.262 0.371 -1.227 1.00 86.31 103 VAL A O 1
ATOM 813 N N . PRO A 1 104 ? -7.450 -1.651 -0.234 1.00 75.25 104 PRO A N 1
ATOM 814 C CA . PRO A 1 104 ? -8.885 -1.537 0.000 1.00 75.25 104 PRO A CA 1
ATOM 815 C C . PRO A 1 104 ? -9.213 -0.302 0.846 1.00 75.25 104 PRO A C 1
ATOM 817 O O . PRO A 1 104 ? -8.606 -0.090 1.893 1.00 75.25 104 PRO A O 1
ATOM 820 N N . SER A 1 105 ? -10.167 0.508 0.386 1.00 75.06 105 SER A N 1
ATOM 821 C CA . SER A 1 105 ? -10.636 1.696 1.110 1.00 75.06 105 SER A CA 1
ATOM 822 C C . SER A 1 105 ? -11.685 1.366 2.168 1.00 75.06 105 SER A C 1
ATOM 824 O O . SER A 1 105 ? -11.766 2.044 3.181 1.00 75.06 105 SER A O 1
ATOM 826 N N . GLU A 1 106 ? -12.495 0.337 1.927 1.00 84.00 106 GLU A N 1
ATOM 827 C CA . GLU A 1 106 ? -13.563 -0.072 2.833 1.00 84.00 106 GLU A CA 1
ATOM 828 C C . GLU A 1 106 ? -13.005 -0.985 3.929 1.00 84.00 106 GLU A C 1
ATOM 830 O O . GLU A 1 106 ? -12.483 -2.073 3.652 1.00 84.00 106 GLU A O 1
ATOM 835 N N . ILE A 1 107 ? -13.135 -0.546 5.179 1.00 90.81 107 ILE A N 1
ATOM 836 C CA . ILE A 1 107 ? -12.897 -1.393 6.343 1.00 90.81 107 ILE A CA 1
ATOM 837 C C . ILE A 1 107 ? -14.188 -2.164 6.607 1.00 90.81 107 ILE A C 1
ATOM 839 O O . ILE A 1 107 ? -15.241 -1.593 6.860 1.00 90.81 107 ILE A O 1
ATOM 843 N N . LYS A 1 108 ? -14.110 -3.491 6.519 1.00 92.31 108 LYS A N 1
ATOM 844 C CA . LYS A 1 108 ? -15.246 -4.366 6.826 1.00 92.31 108 LYS A CA 1
ATOM 845 C C . LYS A 1 108 ? -15.488 -4.407 8.328 1.00 92.31 108 LYS A C 1
ATOM 847 O O . LYS A 1 108 ? -14.525 -4.401 9.094 1.00 92.31 108 LYS A O 1
ATOM 852 N N . SER A 1 109 ? -16.738 -4.553 8.759 1.00 94.25 109 SER A N 1
ATOM 853 C CA . SER A 1 109 ? -17.016 -4.787 10.177 1.00 94.25 109 SER A CA 1
ATOM 854 C C . SER A 1 109 ? -16.509 -6.167 10.624 1.00 94.25 109 SER A C 1
ATOM 856 O O . SER A 1 109 ? -16.315 -7.081 9.815 1.00 94.25 109 SER A O 1
ATOM 858 N N . ILE A 1 110 ? -16.339 -6.355 11.937 1.00 95.88 110 ILE A N 1
ATOM 859 C CA . ILE A 1 110 ? -15.985 -7.663 12.523 1.00 95.88 110 ILE A CA 1
ATOM 860 C C . ILE A 1 110 ? -16.994 -8.745 12.087 1.00 95.88 110 ILE A C 1
ATOM 862 O O . ILE A 1 110 ? -16.598 -9.870 11.768 1.00 95.88 110 ILE A O 1
ATOM 866 N N . SER A 1 111 ? -18.284 -8.395 12.004 1.00 93.69 111 SER A N 1
ATOM 867 C CA . SER A 1 111 ? -19.345 -9.289 11.530 1.00 93.69 111 SER A CA 1
ATOM 868 C C . SER A 1 111 ? -19.251 -9.615 10.040 1.00 93.69 111 SER A C 1
ATOM 870 O O . SER A 1 111 ? -19.436 -10.776 9.677 1.00 93.69 111 SER A O 1
ATOM 872 N N . ASP A 1 112 ? -18.916 -8.647 9.182 1.00 94.50 112 ASP A N 1
ATOM 873 C CA . ASP A 1 112 ? -18.793 -8.870 7.729 1.00 94.50 112 ASP A CA 1
ATOM 874 C C . ASP A 1 112 ? -17.619 -9.790 7.381 1.00 94.50 112 ASP A C 1
ATOM 876 O O . ASP A 1 112 ? -17.628 -10.474 6.355 1.00 94.50 112 ASP A O 1
ATOM 880 N N . LEU A 1 113 ? -16.601 -9.827 8.243 1.00 94.38 113 LEU A N 1
ATOM 881 C CA . LEU A 1 113 ? -15.493 -10.775 8.148 1.00 94.38 113 LEU A CA 1
ATOM 882 C C . LEU A 1 113 ? -15.844 -12.179 8.666 1.00 94.38 113 LEU A C 1
ATOM 884 O O . LEU A 1 113 ? -15.044 -13.100 8.503 1.00 94.38 113 LEU A O 1
ATOM 888 N N . GLY A 1 114 ? -17.008 -12.358 9.299 1.00 95.56 114 GLY A N 1
ATOM 889 C CA . GLY A 1 114 ? -17.400 -13.620 9.927 1.00 95.56 114 GLY A CA 1
ATOM 890 C C . GLY A 1 114 ? -16.534 -13.992 11.134 1.00 95.56 114 GLY A C 1
ATOM 89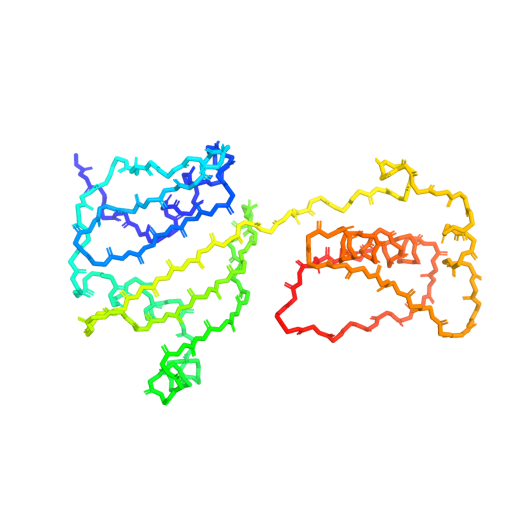1 O O . GLY A 1 114 ? -16.425 -15.173 11.473 1.00 95.56 114 GLY A O 1
ATOM 892 N N . LEU A 1 115 ? -15.886 -13.008 11.768 1.00 96.25 115 LEU A N 1
ATOM 893 C CA . LEU A 1 115 ? -15.072 -13.247 12.955 1.00 96.25 115 LEU A CA 1
ATOM 894 C C . LEU A 1 115 ? -15.976 -13.576 14.155 1.00 96.25 115 LEU A C 1
ATOM 896 O O . LEU A 1 115 ? -17.068 -13.020 14.290 1.00 96.25 115 LEU A O 1
ATOM 900 N N . PRO A 1 116 ? -15.553 -14.490 15.045 1.00 96.44 116 PRO A N 1
ATOM 901 C CA . PRO A 1 116 ? -16.370 -14.881 16.183 1.00 96.44 116 PRO A CA 1
ATOM 902 C C . PRO A 1 116 ? -16.528 -13.715 17.161 1.00 96.44 116 PRO A C 1
ATOM 904 O O . PRO A 1 116 ? -15.610 -12.918 17.337 1.00 96.44 116 PRO A O 1
ATOM 907 N N . LYS A 1 117 ? -17.654 -13.684 17.885 1.00 95.19 117 LYS A N 1
ATOM 908 C CA . LYS A 1 117 ? -17.970 -12.644 18.881 1.00 95.19 117 LYS A CA 1
ATOM 909 C C . LYS A 1 117 ? -16.850 -12.400 19.902 1.00 95.19 117 LYS A C 1
ATOM 911 O O . LYS A 1 117 ? -16.627 -11.269 20.312 1.00 95.19 117 LYS A O 1
ATOM 916 N N . ALA A 1 118 ? -16.091 -13.439 20.252 1.00 96.75 118 ALA A N 1
ATOM 917 C CA . ALA A 1 118 ? -14.932 -13.316 21.132 1.00 96.75 118 ALA A CA 1
ATOM 918 C C . ALA A 1 118 ? -13.890 -12.290 20.635 1.00 96.75 118 ALA A C 1
ATOM 920 O O . ALA A 1 118 ? -13.191 -11.709 21.456 1.00 96.75 118 ALA A O 1
ATOM 921 N N . VAL A 1 119 ? -13.779 -12.048 19.322 1.00 96.81 119 VAL A N 1
ATOM 922 C CA . VAL A 1 119 ? -12.894 -11.018 18.750 1.00 96.81 119 VAL A CA 1
ATOM 923 C C . VAL A 1 119 ? -13.436 -9.610 19.005 1.00 96.81 119 VAL A C 1
ATOM 925 O O . VAL A 1 119 ? -12.658 -8.727 19.350 1.00 96.81 119 VAL A O 1
ATOM 928 N N . GLU A 1 120 ? -14.750 -9.402 18.906 1.00 95.81 120 GLU A N 1
ATOM 929 C CA . GLU A 1 120 ? -15.391 -8.129 19.276 1.00 95.81 120 GLU A CA 1
ATOM 930 C C . GLU A 1 120 ? -15.222 -7.851 20.778 1.00 95.81 120 GLU A C 1
ATOM 932 O O . GLU A 1 120 ? -14.832 -6.765 21.180 1.00 95.81 120 GLU A O 1
ATOM 937 N N . GLU A 1 121 ? -15.357 -8.863 21.634 1.00 96.81 121 GLU A N 1
ATOM 938 C CA . GLU A 1 121 ? -15.126 -8.707 23.081 1.00 96.81 121 GLU A CA 1
ATOM 939 C C . GLU A 1 121 ? -13.669 -8.320 23.431 1.00 96.81 121 GLU A C 1
ATOM 941 O O . GLU A 1 121 ? -13.401 -7.769 24.507 1.00 96.81 121 GLU A O 1
ATOM 946 N N . LEU A 1 122 ? -12.696 -8.581 22.543 1.00 97.81 122 LEU A N 1
ATOM 947 C CA . LEU A 1 122 ? -11.323 -8.086 22.709 1.00 97.81 122 LEU A CA 1
ATOM 948 C C . LEU A 1 122 ? -11.238 -6.571 22.497 1.00 97.81 122 LEU A C 1
ATOM 950 O O . LEU A 1 122 ? -10.440 -5.921 23.177 1.00 97.81 122 LEU A O 1
ATOM 954 N N . THR A 1 123 ? -12.076 -5.996 21.627 1.00 96.88 123 THR A N 1
ATOM 955 C CA . THR A 1 123 ? -12.131 -4.543 21.395 1.00 96.88 123 THR A CA 1
ATOM 956 C C . THR A 1 123 ? -12.781 -3.790 22.549 1.00 96.88 123 THR A C 1
ATOM 958 O O . THR A 1 123 ? -12.776 -2.566 22.547 1.00 96.88 123 THR A O 1
ATOM 961 N N . GLU A 1 124 ? -13.305 -4.481 23.565 1.00 96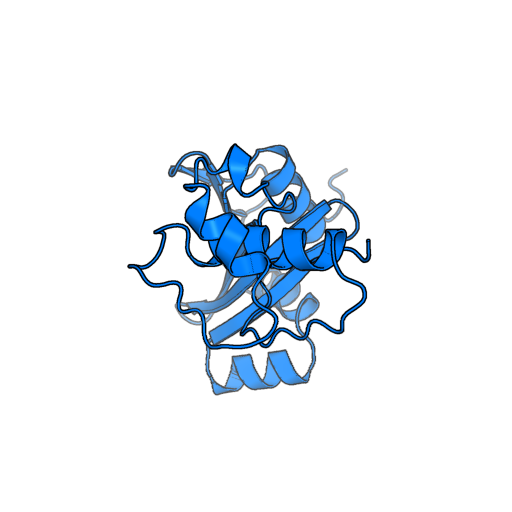.56 124 GLU A N 1
ATOM 962 C CA . GLU A 1 124 ? -13.888 -3.916 24.794 1.00 96.56 124 GLU A CA 1
ATOM 963 C C . GLU A 1 124 ? -12.915 -3.938 25.988 1.00 96.56 124 GLU A C 1
ATOM 965 O O . GLU A 1 124 ? -13.192 -3.379 27.051 1.00 96.56 124 GLU A O 1
ATOM 970 N N . LYS A 1 125 ? -11.724 -4.535 25.835 1.00 96.81 125 LYS A N 1
ATOM 971 C CA . LYS A 1 125 ? -10.734 -4.559 26.919 1.00 96.81 125 LYS A CA 1
ATOM 972 C C . LYS A 1 125 ? -10.171 -3.153 27.183 1.00 96.81 125 LYS A C 1
ATOM 974 O O . LYS A 1 125 ? -9.771 -2.474 26.237 1.00 96.81 125 LYS A O 1
ATOM 979 N N . PRO A 1 126 ? -10.073 -2.713 28.451 1.00 95.31 126 PRO A N 1
ATOM 980 C CA . PRO A 1 126 ? -9.544 -1.387 28.782 1.00 95.31 126 PRO A CA 1
ATOM 981 C C . PRO A 1 126 ? -8.009 -1.315 28.707 1.00 95.31 126 PRO A C 1
ATOM 983 O O . PRO A 1 126 ? -7.439 -0.232 28.719 1.00 95.31 126 PRO A O 1
ATOM 986 N N . ARG A 1 127 ? -7.323 -2.467 28.710 1.00 97.00 127 ARG A N 1
ATOM 987 C CA . ARG A 1 127 ? -5.861 -2.600 28.594 1.00 97.00 127 ARG A CA 1
ATOM 988 C C . ARG A 1 127 ? -5.470 -4.052 28.349 1.00 97.00 127 ARG A C 1
ATOM 990 O O . ARG A 1 127 ? -6.205 -4.963 28.730 1.00 97.00 127 ARG A O 1
ATOM 997 N N . GLY A 1 128 ? -4.281 -4.255 27.799 1.00 96.81 128 GLY A N 1
ATOM 998 C CA . GLY A 1 128 ? -3.692 -5.569 27.570 1.00 96.81 128 GLY A CA 1
ATOM 999 C C . GLY A 1 128 ? -2.865 -5.592 26.292 1.00 96.81 128 GLY A C 1
ATOM 1000 O O . GLY A 1 128 ? -2.648 -4.556 25.669 1.00 96.81 128 GLY A O 1
ATOM 1001 N N . LEU A 1 129 ? -2.422 -6.787 25.912 1.00 97.88 129 LEU A N 1
ATOM 1002 C CA . LEU A 1 129 ? -1.766 -7.046 24.637 1.00 97.88 129 LEU A CA 1
ATOM 1003 C C . LEU A 1 129 ? -2.617 -8.041 23.850 1.00 97.88 129 LEU A C 1
ATOM 1005 O O . LEU A 1 129 ? -2.889 -9.139 24.335 1.00 97.88 129 LEU A O 1
ATOM 1009 N N . VAL A 1 130 ? -3.019 -7.656 22.641 1.00 97.56 130 VAL A N 1
ATOM 1010 C CA . VAL A 1 130 ? -3.707 -8.529 21.687 1.00 97.56 130 VAL A CA 1
ATOM 1011 C C . VAL A 1 130 ? -2.756 -8.799 20.529 1.00 97.56 130 VAL A C 1
ATOM 1013 O O . VAL A 1 130 ? -2.194 -7.870 19.957 1.00 97.56 130 VAL A O 1
ATOM 1016 N N . LEU A 1 131 ? -2.561 -10.075 20.194 1.00 97.69 131 LEU A N 1
ATOM 1017 C CA . LEU A 1 131 ? -1.696 -10.503 19.097 1.00 97.69 131 LEU A CA 1
ATOM 1018 C C . LEU A 1 131 ? -2.546 -11.144 18.001 1.00 97.69 131 LEU A C 1
ATOM 1020 O O . LEU A 1 131 ? -3.161 -12.187 18.223 1.00 97.69 131 LEU A O 1
ATOM 1024 N N . VAL A 1 132 ? -2.542 -10.549 16.810 1.00 96.75 132 VAL A N 1
ATOM 1025 C CA . VAL A 1 132 ? -3.170 -11.123 15.613 1.00 96.75 132 VAL A CA 1
ATOM 1026 C C . VAL A 1 132 ? -2.078 -11.762 14.764 1.00 96.75 132 VAL A C 1
ATOM 1028 O O . VAL A 1 132 ? -1.178 -11.085 14.271 1.00 96.75 132 VAL A O 1
ATOM 1031 N N . THR A 1 133 ? -2.122 -13.086 14.620 1.00 96.38 133 THR A N 1
ATOM 1032 C CA . THR A 1 133 ? -1.044 -13.873 14.001 1.00 96.38 133 THR A CA 1
ATOM 1033 C C . THR A 1 133 ? -1.549 -14.694 12.814 1.00 96.38 133 THR A C 1
ATOM 1035 O O . THR A 1 133 ? -2.751 -14.842 12.608 1.00 96.38 133 THR A O 1
ATOM 1038 N N . GLY A 1 134 ? -0.624 -15.183 11.985 1.00 94.94 134 GLY A N 1
ATOM 1039 C CA . GLY A 1 134 ? -0.934 -15.944 10.772 1.00 94.94 134 GLY A CA 1
ATOM 1040 C C . GLY A 1 134 ? 0.042 -15.673 9.618 1.00 94.94 134 GLY A C 1
ATOM 1041 O O . GLY A 1 134 ? 0.789 -14.687 9.657 1.00 94.94 134 GLY A O 1
ATOM 1042 N N . PRO A 1 135 ? 0.056 -16.523 8.577 1.00 90.81 135 PRO A N 1
ATOM 1043 C CA . PRO A 1 135 ? 0.944 -16.368 7.425 1.00 90.81 135 PRO A CA 1
ATOM 1044 C C . PRO A 1 135 ? 0.601 -15.128 6.582 1.00 90.81 135 PRO A C 1
ATOM 1046 O O . PRO A 1 135 ? -0.415 -14.457 6.783 1.00 90.81 135 PRO A O 1
ATOM 1049 N N . THR A 1 136 ? 1.465 -14.775 5.633 1.00 81.75 136 THR A N 1
ATOM 1050 C CA . THR A 1 136 ? 1.195 -13.692 4.673 1.00 81.75 136 THR A CA 1
ATOM 1051 C C . THR A 1 136 ? -0.097 -13.968 3.902 1.00 81.75 136 THR A C 1
ATOM 1053 O O . THR A 1 136 ? -0.340 -15.095 3.482 1.00 81.75 136 THR A O 1
ATOM 1056 N N . GLY A 1 137 ? -0.942 -12.944 3.743 1.00 79.69 137 GLY A N 1
ATOM 1057 C CA . GLY A 1 137 ? -2.226 -13.068 3.043 1.00 79.69 137 GLY A CA 1
ATOM 1058 C C . GLY A 1 137 ? -3.364 -13.706 3.852 1.00 79.69 137 GLY A C 1
ATOM 1059 O O . GLY A 1 137 ? -4.448 -13.876 3.313 1.00 79.69 137 GLY A O 1
ATOM 1060 N N . SER A 1 138 ? -3.175 -14.018 5.141 1.00 88.50 138 SER A N 1
ATOM 1061 C CA . SER A 1 138 ? -4.218 -14.644 5.975 1.00 88.50 138 SER A CA 1
ATOM 1062 C C . SER A 1 138 ? -5.272 -13.681 6.547 1.00 88.50 138 SER A C 1
ATOM 1064 O O . SER A 1 138 ? -6.021 -14.075 7.433 1.00 88.50 138 SER A O 1
ATOM 1066 N N . GLY A 1 139 ? -5.296 -12.411 6.124 1.00 89.50 139 GLY A N 1
ATOM 1067 C CA . GLY A 1 139 ? -6.271 -11.418 6.604 1.00 89.50 139 GLY A CA 1
ATOM 1068 C C . GLY A 1 139 ? -5.957 -10.760 7.957 1.00 89.50 139 GLY A C 1
ATOM 1069 O O . GLY A 1 139 ? -6.859 -10.207 8.582 1.00 89.50 139 GLY A O 1
ATOM 1070 N N . LYS A 1 140 ? -4.697 -10.792 8.423 1.00 95.12 140 LYS A N 1
ATOM 1071 C CA . LYS A 1 140 ? -4.284 -10.165 9.698 1.00 95.12 140 LYS A CA 1
ATOM 1072 C C . LYS A 1 140 ? -4.565 -8.665 9.739 1.00 95.12 140 LYS A C 1
ATOM 1074 O O . LYS A 1 140 ? -5.271 -8.215 10.632 1.00 95.12 140 LYS A O 1
ATOM 1079 N N . SER A 1 141 ? -4.027 -7.921 8.770 1.00 91.56 141 SER A N 1
ATOM 1080 C CA . SER A 1 141 ? -4.191 -6.468 8.691 1.00 91.56 141 SER A CA 1
ATOM 1081 C C . SER A 1 141 ? -5.666 -6.098 8.563 1.00 91.56 141 SER A C 1
ATOM 1083 O O . SER A 1 141 ? -6.129 -5.210 9.259 1.00 91.56 141 SER A O 1
ATOM 1085 N N . THR A 1 142 ? -6.435 -6.858 7.774 1.00 92.44 142 THR A N 1
ATOM 1086 C CA . THR A 1 142 ? -7.890 -6.683 7.644 1.00 92.44 142 THR A CA 1
ATOM 1087 C C . THR A 1 142 ? -8.618 -6.895 8.972 1.00 92.44 142 THR A C 1
ATOM 1089 O O . THR A 1 142 ? -9.454 -6.082 9.337 1.00 92.44 142 THR A O 1
ATOM 1092 N N . SER A 1 143 ? -8.277 -7.948 9.722 1.00 95.69 143 SER A N 1
ATOM 1093 C CA . SER A 1 143 ? -8.894 -8.217 11.030 1.00 95.69 143 SER A CA 1
ATOM 1094 C C . SER A 1 143 ? -8.538 -7.136 12.054 1.00 95.69 143 SER A C 1
ATOM 1096 O O . SER A 1 143 ? -9.406 -6.680 12.791 1.00 95.69 143 SER A O 1
ATOM 1098 N N . LEU A 1 144 ? -7.271 -6.704 12.084 1.00 96.56 144 LEU A N 1
ATOM 1099 C CA . LEU A 1 144 ? -6.813 -5.610 12.944 1.00 96.56 144 LEU A CA 1
ATOM 1100 C C . LEU A 1 144 ? -7.504 -4.291 12.599 1.00 96.56 144 LEU A C 1
ATOM 1102 O O . LEU A 1 144 ? -7.942 -3.606 13.515 1.00 96.56 144 LEU A O 1
ATOM 1106 N N . ALA A 1 145 ? -7.650 -3.969 11.312 1.00 94.75 145 ALA A N 1
ATOM 1107 C CA . ALA A 1 145 ? -8.365 -2.782 10.867 1.00 94.75 145 ALA A CA 1
ATOM 1108 C C . ALA A 1 145 ? -9.811 -2.802 11.377 1.00 94.75 145 ALA A C 1
ATOM 1110 O O . ALA A 1 145 ? -10.208 -1.875 12.066 1.00 94.75 145 ALA A O 1
ATOM 1111 N N . SER A 1 146 ? -10.560 -3.892 11.183 1.00 96.19 146 SER A N 1
ATOM 1112 C CA . SER A 1 146 ? -11.931 -4.013 11.709 1.00 96.19 146 SER A CA 1
ATOM 1113 C C . SER A 1 146 ? -12.020 -3.847 13.228 1.00 96.19 146 SER A C 1
ATOM 1115 O O . SER A 1 146 ? -12.980 -3.277 13.741 1.00 96.19 146 SER A O 1
ATOM 1117 N N . MET A 1 147 ? -11.026 -4.352 13.966 1.00 97.44 147 MET A N 1
ATOM 1118 C CA . MET A 1 147 ? -10.967 -4.194 15.419 1.00 97.44 147 MET A CA 1
ATOM 1119 C C . MET A 1 147 ? -10.686 -2.747 15.830 1.00 97.44 147 MET A C 1
ATOM 1121 O O . MET A 1 147 ? -11.343 -2.237 16.733 1.00 97.44 147 MET A O 1
ATOM 1125 N N . ILE A 1 148 ? -9.716 -2.094 15.187 1.00 96.62 148 ILE A N 1
ATOM 1126 C CA . ILE A 1 148 ? -9.367 -0.692 15.447 1.00 96.62 148 ILE A CA 1
ATOM 1127 C C . ILE A 1 148 ? -10.546 0.218 15.103 1.00 96.62 148 ILE A C 1
ATOM 1129 O O . ILE A 1 148 ? -10.869 1.107 15.886 1.00 96.62 148 ILE A O 1
ATOM 1133 N N . ASP A 1 149 ? -11.224 -0.048 13.991 1.00 96.00 149 ASP A N 1
ATOM 1134 C CA . ASP A 1 149 ? -12.374 0.729 13.536 1.00 96.00 149 ASP A CA 1
ATOM 1135 C C . ASP A 1 149 ? -13.541 0.635 14.523 1.00 96.00 149 ASP A C 1
ATOM 1137 O O . ASP A 1 149 ? -14.088 1.646 14.949 1.00 96.00 149 ASP A O 1
ATOM 1141 N N . LYS A 1 150 ? -13.816 -0.568 15.043 1.00 96.44 150 LYS A N 1
ATOM 1142 C CA . LYS A 1 150 ? -14.795 -0.758 16.120 1.00 96.44 150 LYS A CA 1
ATOM 1143 C C . LYS A 1 150 ? -14.447 0.036 17.385 1.00 96.44 150 LYS A C 1
ATOM 1145 O O . LYS A 1 150 ? -15.342 0.567 18.042 1.00 96.44 150 LYS A O 1
ATOM 1150 N N . ILE A 1 151 ? -13.166 0.102 17.765 1.00 97.00 151 ILE A N 1
ATOM 1151 C CA . ILE A 1 151 ? -12.718 0.903 18.920 1.00 97.00 151 ILE A CA 1
ATOM 1152 C C . ILE A 1 151 ? -12.944 2.390 18.637 1.00 97.00 151 ILE A C 1
ATOM 1154 O O . ILE A 1 151 ? -13.471 3.089 19.497 1.00 97.00 151 ILE A O 1
ATOM 1158 N N . ASN A 1 152 ? -12.584 2.843 17.437 1.00 96.12 152 ASN A N 1
ATOM 1159 C CA . ASN A 1 152 ? -12.737 4.222 16.982 1.00 96.12 152 ASN A CA 1
ATOM 1160 C C . ASN A 1 152 ? -14.208 4.679 17.006 1.00 96.12 152 ASN A C 1
ATOM 1162 O O . ASN A 1 152 ? -14.509 5.756 17.503 1.00 96.12 152 ASN A O 1
ATOM 1166 N N . GLU A 1 153 ? -15.137 3.825 16.569 1.00 94.94 153 GLU A N 1
ATOM 1167 C CA . GLU A 1 153 ? -16.580 4.109 16.585 1.00 94.94 153 GLU A CA 1
ATOM 1168 C C . GLU A 1 153 ? -17.193 4.151 17.994 1.00 94.94 153 GLU A C 1
ATOM 1170 O O . GLU A 1 153 ? -18.203 4.816 18.222 1.00 94.94 153 GLU A O 1
ATOM 1175 N N . THR A 1 154 ? -16.642 3.387 18.942 1.00 95.94 154 THR A N 1
ATOM 1176 C CA . THR A 1 154 ? -17.306 3.128 20.234 1.00 95.94 154 THR A CA 1
ATOM 1177 C C . THR A 1 154 ? -16.637 3.79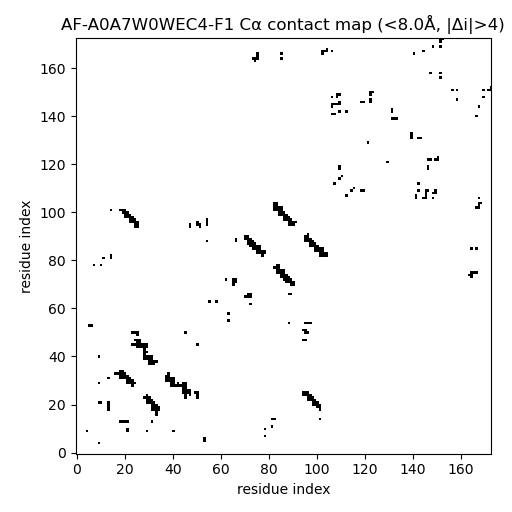1 21.428 1.00 95.94 154 THR A C 1
ATOM 1179 O O . THR A 1 154 ? -17.219 3.804 22.518 1.00 95.94 154 THR A O 1
ATOM 1182 N N . ARG A 1 155 ? -15.429 4.345 21.265 1.00 95.06 155 ARG A N 1
ATOM 1183 C CA . ARG A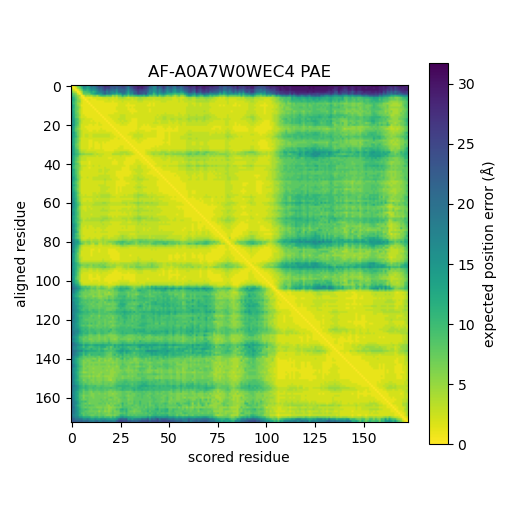 1 155 ? -14.647 4.906 22.370 1.00 95.06 155 ARG A CA 1
ATOM 1184 C C . ARG A 1 155 ? -14.097 6.290 22.065 1.00 95.06 155 ARG A C 1
ATOM 1186 O O . ARG A 1 155 ? -13.499 6.533 21.028 1.00 95.06 155 ARG A O 1
ATOM 1193 N N . HIS A 1 156 ? -14.171 7.163 23.064 1.00 94.81 156 HIS A N 1
ATOM 1194 C CA . HIS A 1 156 ? -13.518 8.472 23.051 1.00 94.81 156 HIS A CA 1
ATOM 1195 C C . HIS A 1 156 ? -12.093 8.373 23.616 1.00 94.81 156 HIS A C 1
ATOM 1197 O O . HIS A 1 156 ? -11.779 8.933 24.668 1.00 94.81 156 HIS A O 1
ATOM 1203 N N . GLU A 1 157 ? -11.245 7.601 22.940 1.00 95.44 157 GLU A N 1
ATOM 1204 C CA . GLU A 1 157 ? -9.848 7.353 23.314 1.00 95.44 157 GLU A CA 1
ATOM 1205 C C . GLU A 1 157 ? -8.897 7.789 22.186 1.00 95.44 157 GLU A C 1
ATOM 1207 O O . GLU A 1 157 ? -9.318 8.132 21.086 1.00 95.44 157 GLU A O 1
ATOM 1212 N N . HIS A 1 158 ? -7.592 7.804 22.462 1.00 96.00 158 HIS A N 1
ATOM 1213 C CA . HIS A 1 158 ? -6.574 8.125 21.462 1.00 96.00 158 HIS A CA 1
ATOM 1214 C C . HIS A 1 158 ? -5.957 6.843 20.891 1.00 96.00 158 HIS A C 1
ATOM 1216 O O . HIS A 1 158 ? -5.273 6.109 21.610 1.00 96.00 158 HIS A O 1
ATOM 1222 N N . ILE A 1 159 ? -6.163 6.603 19.594 1.00 96.62 159 ILE A N 1
ATOM 1223 C CA . ILE A 1 159 ? -5.586 5.478 18.849 1.00 96.62 159 ILE A CA 1
ATOM 1224 C C . ILE A 1 159 ? -4.350 5.965 18.087 1.00 96.62 159 ILE A C 1
ATOM 1226 O O . ILE A 1 159 ? -4.399 6.971 17.386 1.00 96.62 159 ILE A O 1
ATOM 1230 N N . MET A 1 160 ? -3.240 5.234 18.200 1.00 95.62 160 MET A N 1
ATOM 1231 C CA . MET A 1 160 ? -1.998 5.515 17.474 1.00 95.62 160 MET A CA 1
ATOM 1232 C C . MET A 1 160 ? -1.498 4.233 16.806 1.00 95.62 160 MET A C 1
ATOM 1234 O O . MET A 1 160 ? -1.227 3.255 17.505 1.00 95.62 160 MET A O 1
ATOM 1238 N N . SER A 1 161 ? -1.359 4.245 15.476 1.00 94.94 161 SER A N 1
ATOM 1239 C CA . SER A 1 161 ? -0.736 3.158 14.714 1.00 94.94 161 SER A CA 1
ATOM 1240 C C . SER A 1 161 ? 0.669 3.542 14.250 1.00 94.94 161 SER A C 1
ATOM 1242 O O . SER A 1 161 ? 0.988 4.713 14.039 1.00 94.94 161 SER A O 1
ATOM 1244 N N . VAL A 1 162 ? 1.531 2.534 14.136 1.00 94.75 162 VAL A N 1
ATOM 1245 C CA . VAL A 1 162 ? 2.871 2.650 13.556 1.00 94.75 162 VAL A CA 1
ATOM 1246 C C . VAL A 1 162 ? 3.007 1.516 12.553 1.00 94.75 162 VAL A C 1
ATOM 1248 O O . VAL A 1 162 ? 2.975 0.346 12.931 1.00 94.75 162 VAL A O 1
ATOM 1251 N N . GLU A 1 163 ? 3.114 1.873 11.277 1.00 89.56 163 GLU A N 1
ATOM 1252 C CA . GLU A 1 163 ? 3.065 0.954 10.139 1.00 89.56 163 GLU A CA 1
ATOM 1253 C C . GL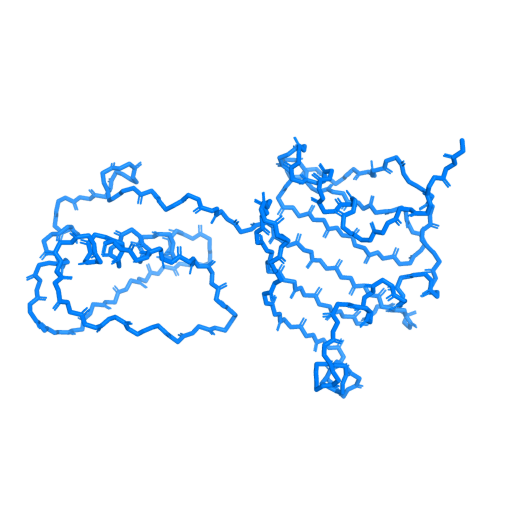U A 1 163 ? 4.121 1.346 9.102 1.00 89.56 163 GLU A C 1
ATOM 1255 O O . GLU A 1 163 ? 4.441 2.527 8.953 1.00 89.56 163 GLU A O 1
ATOM 1260 N N . ASP A 1 164 ? 4.633 0.361 8.365 1.00 84.00 164 ASP A N 1
ATOM 1261 C CA . ASP A 1 164 ? 5.632 0.554 7.311 1.00 84.00 164 ASP A CA 1
ATOM 1262 C C . ASP A 1 164 ? 5.288 -0.292 6.066 1.00 84.00 164 ASP A C 1
ATOM 1264 O O . ASP A 1 164 ? 5.666 -1.465 5.989 1.00 84.00 164 ASP A O 1
ATOM 1268 N N . PRO A 1 165 ? 4.531 0.250 5.094 1.00 86.88 165 PRO A N 1
ATOM 1269 C CA . PRO A 1 165 ? 3.812 1.523 5.125 1.00 86.88 165 PRO A CA 1
ATOM 1270 C C . PRO A 1 165 ? 2.360 1.361 5.620 1.00 86.88 165 PRO A C 1
ATOM 1272 O O . PRO A 1 165 ? 1.860 0.249 5.761 1.00 86.88 165 PRO A O 1
ATOM 1275 N N . ILE A 1 166 ? 1.662 2.480 5.844 1.00 87.00 166 ILE A N 1
ATOM 1276 C CA . ILE A 1 166 ? 0.262 2.493 6.313 1.00 87.00 166 ILE A CA 1
ATOM 1277 C C . ILE A 1 166 ? -0.657 1.754 5.333 1.00 87.00 166 ILE A C 1
ATOM 1279 O O . ILE A 1 166 ? -0.793 2.196 4.179 1.00 87.00 166 ILE A O 1
ATOM 1283 N N . GLU A 1 167 ? -1.353 0.722 5.820 1.00 83.06 167 GLU A N 1
ATOM 1284 C CA . GLU A 1 167 ? -2.333 -0.052 5.056 1.00 83.06 167 GLU A CA 1
ATOM 1285 C C . GLU A 1 167 ? -3.720 0.601 5.112 1.00 83.06 167 GLU A C 1
ATOM 1287 O O . GLU A 1 167 ? -4.152 1.161 4.113 1.00 83.06 167 GLU A O 1
ATOM 1292 N N . PHE A 1 168 ? -4.408 0.641 6.252 1.00 87.06 168 PHE A N 1
ATOM 1293 C CA . PHE A 1 168 ? -5.775 1.184 6.335 1.00 87.06 168 PHE A CA 1
ATOM 1294 C C . PHE A 1 168 ? -5.785 2.634 6.839 1.00 87.06 168 PHE A C 1
ATOM 1296 O O . PHE A 1 168 ? -4.95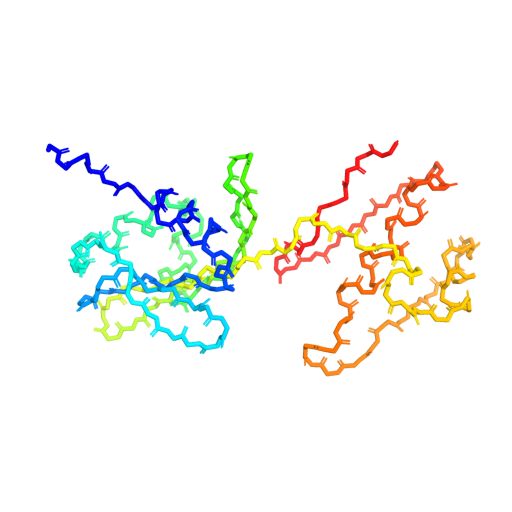2 3.018 7.655 1.00 87.06 168 PHE A O 1
ATOM 1303 N N . LEU A 1 169 ? -6.710 3.460 6.336 1.00 86.06 169 LEU A N 1
ATOM 1304 C CA . LEU A 1 169 ? -7.007 4.758 6.952 1.00 86.06 169 LEU A CA 1
ATOM 1305 C C . LEU A 1 169 ? -8.299 4.630 7.739 1.00 86.06 169 LEU A C 1
ATOM 1307 O O . LEU A 1 169 ? -9.316 4.236 7.179 1.00 86.06 169 LEU A O 1
ATOM 1311 N N . HIS A 1 170 ? -8.239 5.013 9.006 1.00 89.44 170 HIS A N 1
ATOM 1312 C CA . HIS A 1 170 ? -9.408 5.156 9.857 1.00 89.44 170 HIS A CA 1
ATOM 1313 C C . HIS A 1 170 ? -9.880 6.607 9.791 1.00 89.44 170 HIS A C 1
ATOM 1315 O O . HIS A 1 170 ? -9.109 7.525 10.089 1.00 89.44 170 HIS A O 1
ATOM 1321 N N . GLU A 1 171 ? -11.122 6.823 9.362 1.00 85.12 171 GLU A N 1
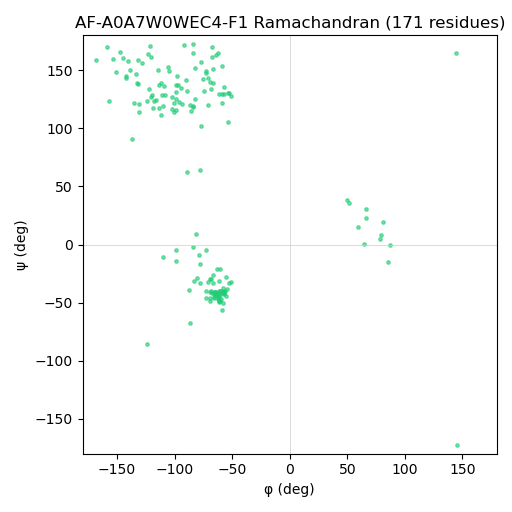ATOM 1322 C CA . GLU A 1 171 ? -11.749 8.145 9.422 1.00 85.12 171 GLU A CA 1
ATOM 1323 C C . GLU A 1 171 ? -12.107 8.482 10.874 1.00 85.12 171 GLU A C 1
ATOM 1325 O O . GLU A 1 171 ? -12.356 7.590 11.680 1.00 85.12 171 GLU A O 1
ATOM 1330 N N . GLN A 1 172 ? -12.098 9.763 11.247 1.00 72.19 172 GLN A N 1
ATOM 1331 C CA . GLN A 1 172 ? -12.538 10.146 12.591 1.00 72.19 172 GLN A CA 1
ATOM 1332 C C . GLN A 1 172 ? -14.056 9.973 12.691 1.00 72.19 172 GLN A C 1
ATOM 1334 O O . GLN A 1 172 ? -14.784 10.601 11.920 1.00 72.19 172 GLN A O 1
ATOM 1339 N N . ALA A 1 173 ? -14.489 9.117 13.619 1.00 63.16 173 ALA A N 1
ATOM 1340 C CA . ALA A 1 173 ? -15.893 8.908 13.962 1.00 63.16 173 ALA A CA 1
ATOM 1341 C C . ALA A 1 173 ? -16.443 10.035 14.853 1.00 63.16 173 ALA A C 1
ATOM 1343 O O . ALA A 1 173 ? -15.661 10.612 15.649 1.00 63.16 173 ALA A O 1
#

Sequence (173 aa):
MITQSGLGDYLLDAVSMGASDLHVTAGLPPMVRISGKVEPLDYPTLTTNATRDLIYDLLSNDQRQRLENEWELDFSYALPRSARFRVNVYFQRGALGAAFRTVPSEIKSISDLGLPKAVEELTEKPRGLVLVTGPTGSGKSTSLASMIDKINETRHEHIMSVEDPIEFLHEQA

Solvent-accessible surface area (backbone atoms only — not comparable to full-atom values): 10503 Å² total; per-residue (Å²): 133,82,70,87,74,52,67,66,52,58,52,51,49,33,55,75,69,64,28,54,30,39,36,44,40,50,80,34,31,48,30,30,25,44,97,86,44,80,45,73,47,102,53,73,65,29,42,56,65,58,36,40,52,57,53,53,76,72,46,52,74,68,52,47,55,43,30,76,75,66,46,41,44,78,43,62,46,75,48,86,99,75,51,36,26,47,34,40,37,35,65,53,98,92,33,48,34,38,38,35,32,60,40,75,80,78,77,54,52,51,69,79,69,67,54,58,68,73,61,59,58,57,54,67,55,94,74,85,87,86,86,83,79,77,64,90,89,67,50,50,69,60,54,50,47,18,42,52,49,53,34,50,70,73,45,101,70,89,86,84,88,88,67,92,55,68,72,76,80,81,76,90,109

pLDDT: mean 91.81, std 10.25, range [31.16, 98.0]

Nearest PDB structures (foldseek):
  3jvv-assembly1_A-2  TM=9.359E-01  e=9.374E-21  Pseudomonas aeruginosa
  3jvv-assembly1_B-2  TM=8.924E-01  e=3.939E-21  Pseudomonas aeruginosa
  3jvu-assembly1_A-2  TM=9.418E-01  e=2.073E-19  Pseudomonas aeruginosa
  3jvv-assembly1_C-2  TM=8.331E-01  e=1.201E-20  Pseudomonas aeruginosa
  3jvu-assembly1_B-2  TM=8.628E-01  e=3.851E-19  Pseudomonas aeruginosa

Foldseek 3Di:
DDDPDAPLNQVQVLQVLVFQKWKQDAQAAIWTHDPNDIGHDPDDGHHLVNSVVRVVVQDDPVRVVCCVVVQKDWEKDDNPPGFIWTKIWGDDPNGIMMMTGTFDADQDACVRVVHDVVLLVVLVDPDDDDDQDDDPPPCSVSSVSNSVLSNQVPDPDDDDDDDDYDRYDHDRD

Radius of gyration: 19.03 Å; Cα contacts (8 Å, |Δi|>4): 246; chains: 1; bounding box: 41×31×59 Å

Secondary structure (DSSP, 8-state):
------HHHHHHHHHHTT-SEEEEETTS--EEEETTEEEE-SSPPPPHHHHHHHHHTT--HHHHHHHHHHSEEEEEEE-TTS-EEEEEEEEETTEEEEEEEEEP-PPPPTTTTT--HHHHHHTT-SS-------STTSSHHHHHHHHHHHHHHH--S------SS--PPPPP-

Mean predicted aligned error: 6.09 Å